Protein AF-A0AA37WEQ6-F1 (afdb_monomer)

Secondary structure (DSSP, 8-state):
--HHHHHTT--EEEE-SSS-EEEE-PPPTT-----HHHHHHHHHHHHHHHTT------SHHHHHHHHT-

Organism: NCBI:txid1099794

Sequence (69 aa):
MYFEKVDNGEQIIVQRGKDKSYALTPIKAEDIYFNEEMVRKIKKSAKQAKDGQFIEISTSKEIKELLGL

Structure (mmCIF, N/CA/C/O backbone):
data_AF-A0AA37WEQ6-F1
#
_entry.id   AF-A0AA37WEQ6-F1
#
loop_
_atom_site.group_PDB
_atom_site.id
_atom_site.type_symbol
_atom_site.label_atom_id
_atom_site.label_alt_id
_atom_site.label_comp_id
_atom_site.label_asym_id
_atom_site.label_entity_id
_atom_site.label_seq_id
_atom_site.pdbx_PDB_ins_code
_atom_site.Cartn_x
_atom_site.Cartn_y
_atom_site.Cartn_z
_atom_site.occupancy
_atom_site.B_iso_or_equiv
_atom_site.auth_seq_id
_atom_site.auth_comp_id
_atom_site.auth_asym_id
_atom_site.auth_atom_id
_atom_site.pdbx_PDB_model_num
ATOM 1 N N . MET A 1 1 ? -5.795 -6.027 27.140 1.00 77.44 1 MET A N 1
ATOM 2 C CA . MET A 1 1 ? -7.134 -5.526 27.530 1.00 77.44 1 MET A CA 1
ATOM 3 C C . MET A 1 1 ? -7.890 -4.745 26.449 1.00 77.44 1 MET A C 1
ATOM 5 O O . MET A 1 1 ? -9.072 -5.004 26.329 1.00 77.44 1 MET A O 1
ATOM 9 N N . TYR A 1 2 ? -7.300 -3.837 25.650 1.00 87.75 2 TYR A N 1
ATOM 10 C CA . TYR A 1 2 ? -7.990 -3.286 24.454 1.00 87.75 2 TYR A CA 1
ATOM 11 C C . TYR A 1 2 ? -7.517 -3.929 23.149 1.00 87.75 2 TYR A C 1
ATOM 13 O O . TYR A 1 2 ? -8.344 -4.300 22.329 1.00 87.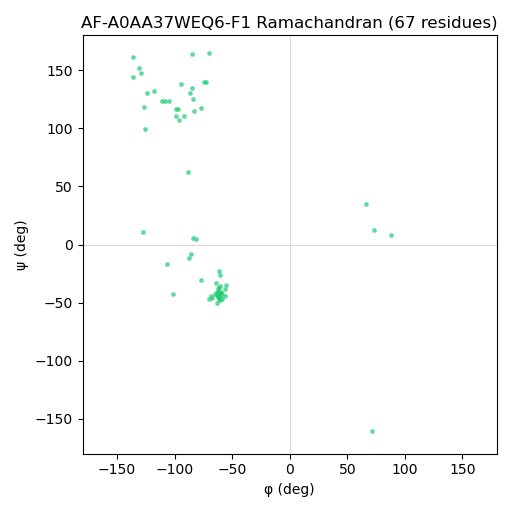75 2 TYR A O 1
ATOM 21 N N . PHE A 1 3 ? -6.207 -4.135 22.992 1.00 91.19 3 PHE A N 1
ATOM 22 C CA . PHE A 1 3 ? -5.648 -4.823 21.824 1.00 91.19 3 PHE A CA 1
ATOM 23 C C . PHE A 1 3 ? -6.175 -6.259 21.700 1.00 91.19 3 PHE A C 1
ATOM 25 O O . PHE A 1 3 ? -6.756 -6.580 20.683 1.00 91.19 3 PHE A O 1
ATOM 32 N N . GLU A 1 4 ? -6.163 -7.049 22.781 1.00 92.88 4 GLU A N 1
ATOM 33 C CA . GLU A 1 4 ? -6.751 -8.406 22.791 1.00 92.88 4 GLU A CA 1
ATOM 34 C C . GLU A 1 4 ? -8.229 -8.440 22.371 1.00 92.88 4 GLU A C 1
ATOM 36 O O . GLU A 1 4 ? -8.679 -9.391 21.747 1.00 92.88 4 GLU A O 1
ATOM 41 N N . LYS A 1 5 ? -9.009 -7.407 22.711 1.00 92.12 5 LYS A N 1
ATOM 42 C CA . LYS A 1 5 ? -10.414 -7.307 22.290 1.00 92.12 5 LYS A CA 1
ATOM 43 C C . LYS A 1 5 ? -10.518 -7.092 20.787 1.00 92.12 5 LYS A C 1
ATOM 45 O O . LYS A 1 5 ? -11.311 -7.752 20.127 1.00 92.12 5 LYS A O 1
ATOM 50 N N . VAL A 1 6 ? -9.679 -6.205 20.259 1.00 92.81 6 VAL A N 1
ATOM 51 C CA . VAL A 1 6 ? -9.547 -5.959 18.822 1.00 92.81 6 VAL A CA 1
ATOM 52 C C . VAL A 1 6 ? -9.063 -7.215 18.088 1.00 92.81 6 VAL A C 1
ATOM 54 O O . VAL A 1 6 ? -9.619 -7.558 17.047 1.00 92.81 6 VAL A O 1
ATOM 57 N N . ASP A 1 7 ? -8.108 -7.950 18.660 1.00 90.31 7 ASP A N 1
ATOM 58 C CA . ASP A 1 7 ? -7.610 -9.222 18.122 1.00 90.31 7 ASP A CA 1
ATOM 59 C C . ASP A 1 7 ? -8.709 -10.302 18.102 1.00 90.31 7 ASP A C 1
ATOM 61 O O . ASP A 1 7 ? -8.778 -11.102 17.170 1.00 90.31 7 ASP A O 1
ATOM 65 N N . ASN A 1 8 ? -9.623 -10.275 19.079 1.00 93.19 8 ASN A N 1
ATOM 66 C CA . ASN A 1 8 ? -10.810 -11.135 19.149 1.00 93.19 8 ASN A CA 1
ATOM 67 C C . ASN A 1 8 ? -11.996 -10.637 18.295 1.00 93.19 8 ASN A C 1
ATOM 69 O O . ASN A 1 8 ? -13.078 -11.225 18.341 1.00 93.19 8 ASN A O 1
ATOM 73 N N . GLY A 1 9 ? -11.812 -9.569 17.512 1.00 88.06 9 GLY A N 1
ATOM 74 C CA . GLY A 1 9 ? -12.815 -9.045 16.581 1.00 88.06 9 GLY A CA 1
ATOM 75 C C . GLY A 1 9 ? -13.802 -8.032 17.172 1.00 88.06 9 GLY A C 1
ATOM 76 O O . GLY A 1 9 ? -14.755 -7.651 16.492 1.00 88.06 9 GLY A O 1
ATOM 77 N N . GLU A 1 10 ? -13.602 -7.566 18.406 1.00 94.19 10 GLU A N 1
ATOM 78 C CA . GLU A 1 10 ? -14.411 -6.491 18.989 1.00 94.19 10 GLU A CA 1
ATOM 79 C C . GLU A 1 10 ? -14.028 -5.122 18.392 1.00 94.19 1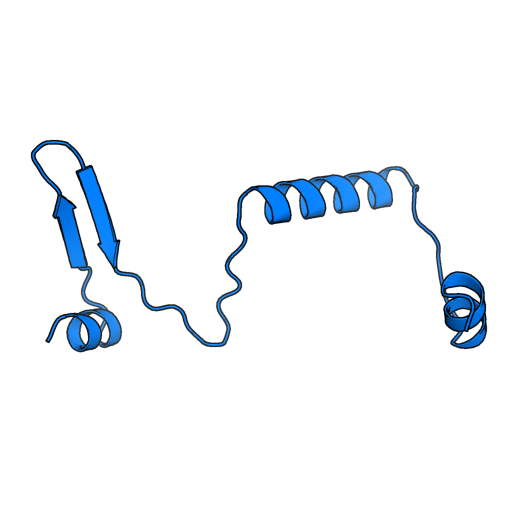0 GLU A C 1
ATOM 81 O O . GLU A 1 10 ? -12.851 -4.798 18.224 1.00 94.19 10 GLU A O 1
ATOM 86 N N . GLN A 1 11 ? -15.019 -4.264 18.129 1.00 93.06 11 GLN A N 1
ATOM 87 C CA . GLN A 1 11 ? -14.772 -2.896 17.670 1.00 93.06 11 GLN A CA 1
ATOM 88 C C . GLN A 1 11 ? -14.509 -1.961 1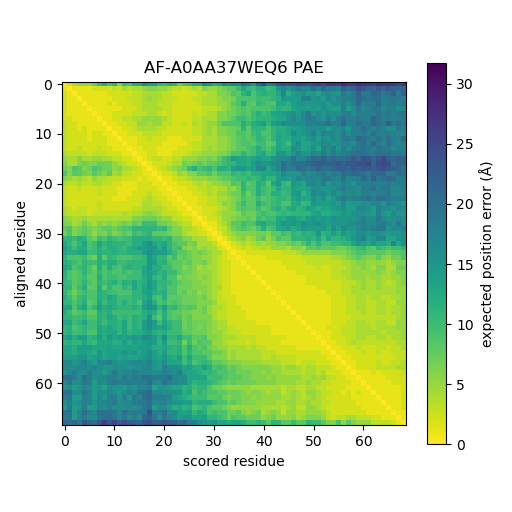8.855 1.00 93.06 11 GLN A C 1
ATOM 90 O O . GLN A 1 11 ? -15.348 -1.812 19.743 1.00 93.06 11 GLN A O 1
ATOM 95 N N . ILE A 1 12 ? -13.372 -1.264 18.832 1.00 94.75 12 ILE A N 1
ATOM 96 C CA . ILE A 1 12 ? -13.023 -0.259 19.841 1.00 94.75 12 ILE A CA 1
ATOM 97 C C . ILE A 1 12 ? -13.046 1.138 19.215 1.00 94.75 12 ILE A C 1
ATOM 99 O O . ILE A 1 12 ? -12.333 1.413 18.247 1.00 94.75 12 ILE A O 1
ATOM 103 N N . ILE A 1 13 ? -13.845 2.032 19.804 1.00 93.88 13 ILE A N 1
ATOM 104 C CA . ILE A 1 13 ? -13.911 3.454 19.453 1.00 93.88 13 ILE A CA 1
ATOM 105 C C . ILE A 1 13 ? -13.278 4.279 20.575 1.00 93.88 13 ILE A C 1
ATOM 107 O O . ILE A 1 13 ? -13.704 4.219 21.726 1.00 93.88 13 ILE A O 1
ATOM 111 N N . VAL A 1 14 ? -12.271 5.076 20.234 1.00 94.50 14 VAL A N 1
ATOM 112 C CA . VAL A 1 14 ? -11.582 5.994 21.142 1.00 94.50 14 VAL A CA 1
ATOM 113 C C . VAL A 1 14 ? -12.148 7.395 20.949 1.00 94.50 14 VAL A C 1
ATOM 115 O O . VAL A 1 14 ? -11.910 8.029 19.921 1.00 94.50 14 VAL A O 1
ATOM 118 N N . GLN A 1 15 ? -12.882 7.897 21.941 1.00 95.75 15 GLN A N 1
ATOM 119 C CA . GLN A 1 15 ? -13.381 9.273 21.947 1.00 95.75 15 GLN A CA 1
ATOM 120 C C . GLN A 1 15 ? -12.325 10.238 22.503 1.00 95.75 15 GLN A C 1
ATOM 122 O O . GLN A 1 15 ? -11.710 9.983 23.539 1.00 95.75 15 GLN A O 1
ATOM 127 N N . ARG A 1 16 ? -12.123 11.375 21.831 1.00 93.81 16 ARG A N 1
ATOM 128 C CA . ARG A 1 16 ? -11.242 12.469 22.260 1.00 93.81 16 ARG A CA 1
ATOM 129 C C . ARG A 1 16 ? -12.023 13.784 22.288 1.00 93.81 16 ARG A C 1
ATOM 131 O O . ARG A 1 16 ? -12.153 14.470 21.278 1.00 93.81 16 ARG A O 1
ATOM 138 N N . GLY A 1 17 ? -12.467 14.185 23.475 1.00 93.00 17 GLY A N 1
ATOM 139 C CA . GLY A 1 17 ? -13.325 15.362 23.629 1.00 93.00 17 GLY A CA 1
ATOM 140 C C . GLY A 1 17 ? -14.736 15.104 23.095 1.00 93.00 17 GLY A C 1
ATOM 141 O O . GLY A 1 17 ? -15.146 13.956 22.978 1.00 93.00 17 GLY A O 1
ATOM 142 N N . LYS A 1 18 ? -15.482 16.173 22.796 1.00 92.31 18 LYS A N 1
ATOM 143 C CA . LYS A 1 18 ? -16.901 16.064 22.417 1.00 92.31 18 LYS A CA 1
ATOM 144 C C . LYS A 1 18 ? -17.122 15.594 20.975 1.00 92.31 18 LYS A C 1
ATOM 146 O O . LYS A 1 18 ? -18.083 14.882 20.725 1.00 92.31 18 LYS A O 1
ATOM 151 N N . ASP A 1 19 ? -16.199 15.925 20.065 1.00 93.50 19 ASP A N 1
ATOM 152 C CA . ASP A 1 19 ? -16.464 15.836 18.618 1.00 93.50 19 ASP A CA 1
ATOM 153 C C . ASP A 1 19 ? -15.419 15.030 17.831 1.00 93.50 19 ASP A C 1
ATOM 155 O O . ASP A 1 19 ? -15.392 15.076 16.602 1.00 93.50 19 ASP A O 1
ATOM 159 N N . LYS A 1 20 ? -14.513 14.310 18.505 1.00 94.88 20 LYS A N 1
ATOM 160 C CA . LYS A 1 20 ? -13.514 13.471 17.822 1.00 94.88 20 LYS A CA 1
ATOM 161 C C . LYS A 1 20 ? -13.612 12.041 18.309 1.00 94.88 20 LYS A C 1
ATOM 163 O O . LYS A 1 20 ? -13.590 11.790 19.509 1.00 94.88 20 LYS A O 1
ATOM 168 N N . SER A 1 21 ? -13.680 11.113 17.366 1.00 95.38 21 SER A N 1
ATOM 169 C CA . SER A 1 21 ? -13.668 9.677 17.621 1.00 95.38 21 SER A CA 1
ATOM 170 C C . SER A 1 21 ? -12.750 8.993 16.620 1.00 95.38 21 SER A C 1
ATOM 172 O O . SER A 1 21 ? -12.676 9.405 15.463 1.00 95.38 21 SER A O 1
ATOM 174 N N . TYR A 1 22 ? -12.056 7.957 17.069 1.00 93.75 22 TYR A N 1
ATOM 175 C CA . TYR A 1 22 ? -11.132 7.162 16.265 1.00 93.75 22 TYR A CA 1
ATOM 176 C C . TYR A 1 22 ? -11.469 5.683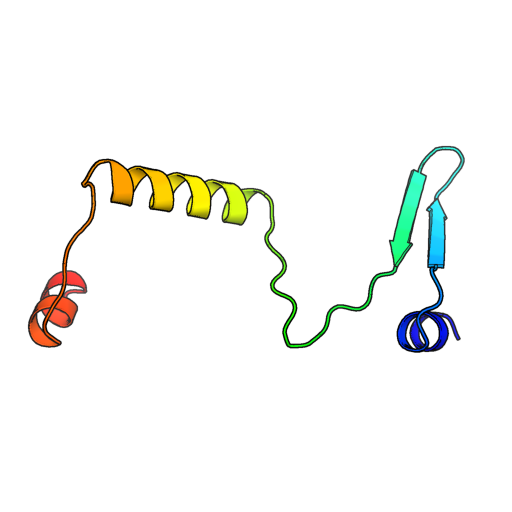 16.431 1.00 93.75 22 TYR A C 1
ATOM 178 O O . TYR A 1 22 ? -11.898 5.278 17.507 1.00 93.75 22 TYR A O 1
ATOM 186 N N . ALA A 1 23 ? -11.261 4.872 15.399 1.00 93.12 23 ALA A N 1
ATOM 187 C CA . ALA A 1 23 ? -11.344 3.419 15.515 1.00 93.12 23 ALA A CA 1
ATOM 188 C C . ALA A 1 23 ? -9.946 2.840 15.766 1.00 93.12 23 ALA A C 1
ATOM 190 O O . ALA A 1 23 ? -8.979 3.276 15.136 1.00 93.12 23 ALA A O 1
ATOM 191 N N . LEU A 1 24 ? -9.842 1.870 16.675 1.00 92.88 24 LEU A N 1
ATOM 192 C CA . LEU A 1 24 ? -8.634 1.064 16.834 1.00 92.88 24 LEU A CA 1
ATOM 193 C C . LEU A 1 24 ? -8.767 -0.190 15.964 1.00 92.88 24 LEU A C 1
ATOM 195 O O . LEU A 1 24 ? -9.582 -1.062 16.257 1.00 92.88 24 LEU A O 1
ATOM 199 N N . THR A 1 25 ? -7.962 -0.260 14.909 1.00 89.38 25 THR A N 1
ATOM 200 C CA . THR A 1 25 ? -7.937 -1.373 13.952 1.00 89.38 25 THR A CA 1
ATOM 201 C C . THR A 1 25 ? -6.557 -2.027 14.005 1.00 89.38 25 THR A C 1
ATOM 203 O O . THR A 1 25 ? -5.562 -1.295 13.973 1.00 89.38 25 THR A O 1
ATOM 206 N N . PRO A 1 26 ? -6.461 -3.365 14.102 1.00 88.56 26 PRO A N 1
ATOM 207 C CA . PRO A 1 26 ? -5.173 -4.035 14.086 1.00 88.56 26 PRO A CA 1
ATOM 208 C C . PRO A 1 26 ? -4.622 -3.977 12.660 1.00 88.56 26 PRO A C 1
ATOM 210 O O . PRO A 1 26 ? -5.371 -4.133 11.699 1.00 88.56 26 PRO A O 1
ATOM 213 N N . ILE A 1 27 ? -3.320 -3.741 12.531 1.00 84.88 27 ILE A N 1
ATOM 214 C CA . ILE A 1 27 ? -2.626 -3.813 11.244 1.00 84.88 27 ILE A CA 1
ATOM 215 C C . ILE A 1 27 ? -1.956 -5.180 11.188 1.00 84.88 27 ILE A C 1
ATOM 217 O O . ILE A 1 27 ? -1.098 -5.487 12.020 1.00 84.88 27 ILE A O 1
ATOM 221 N N . LYS A 1 28 ? -2.377 -6.008 10.238 1.00 84.81 28 LYS A N 1
ATOM 222 C CA . LYS A 1 28 ? -1.808 -7.331 9.987 1.00 84.81 28 LYS A CA 1
ATOM 223 C C . LYS A 1 28 ? -0.585 -7.229 9.082 1.00 84.81 28 LYS A C 1
ATOM 225 O O . LYS A 1 28 ? -0.372 -6.219 8.417 1.00 84.81 28 LYS A O 1
ATOM 230 N N . ALA A 1 29 ? 0.218 -8.289 9.039 1.00 79.44 29 ALA A N 1
ATOM 231 C CA . ALA A 1 29 ? 1.411 -8.334 8.192 1.00 79.44 29 ALA A CA 1
ATOM 232 C C . ALA A 1 29 ? 1.073 -8.188 6.696 1.00 79.44 29 ALA 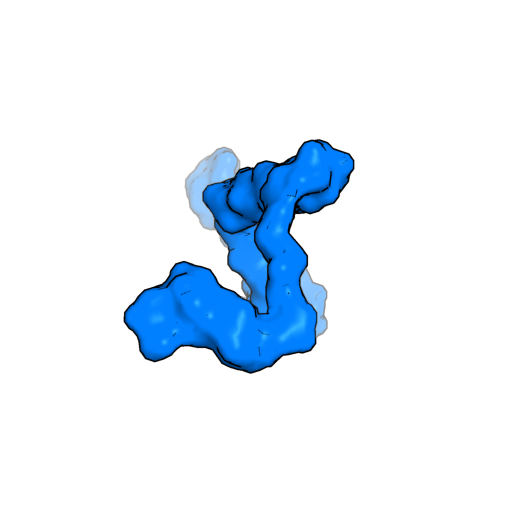A C 1
ATOM 234 O O . ALA A 1 29 ? 1.896 -7.709 5.918 1.00 79.44 29 ALA A O 1
ATOM 235 N N . GLU A 1 30 ? -0.141 -8.574 6.303 1.00 82.19 30 GLU A N 1
ATOM 236 C CA . GLU A 1 30 ? -0.644 -8.480 4.935 1.00 82.19 30 GLU A CA 1
ATOM 237 C C . GLU A 1 30 ? -1.299 -7.121 4.629 1.00 82.19 30 GLU A C 1
ATOM 239 O O . GLU A 1 30 ? -1.572 -6.819 3.465 1.00 82.19 30 GLU A O 1
ATOM 244 N N . ASP A 1 31 ? -1.559 -6.295 5.648 1.00 81.50 31 ASP A N 1
ATOM 245 C CA . ASP A 1 31 ? -2.223 -5.009 5.467 1.00 81.50 31 ASP A CA 1
ATOM 246 C C . ASP A 1 31 ? -1.245 -3.979 4.895 1.00 81.50 31 ASP A C 1
ATOM 248 O O . ASP A 1 31 ? -0.266 -3.575 5.525 1.00 81.50 31 ASP A O 1
ATOM 252 N N . ILE A 1 32 ? -1.545 -3.488 3.693 1.00 76.69 32 ILE A N 1
ATOM 253 C CA . ILE A 1 32 ? -0.794 -2.397 3.072 1.00 76.69 32 ILE A CA 1
ATOM 254 C C . ILE A 1 32 ? -1.521 -1.085 3.358 1.00 76.69 32 ILE A C 1
ATOM 256 O O . ILE A 1 32 ? -2.569 -0.790 2.780 1.00 76.69 32 ILE A O 1
ATOM 260 N N . TYR A 1 33 ? -0.950 -0.271 4.244 1.00 77.19 33 TYR A N 1
ATOM 261 C CA . TYR A 1 33 ? -1.480 1.059 4.523 1.00 77.19 33 TYR A CA 1
ATOM 262 C C . TYR A 1 33 ? -0.987 2.076 3.489 1.00 77.19 33 TYR A C 1
ATOM 264 O O . TYR A 1 33 ? 0.197 2.415 3.430 1.00 77.19 33 TYR A O 1
ATOM 272 N N . PHE A 1 34 ? -1.914 2.619 2.701 1.00 82.19 34 PHE A N 1
ATOM 273 C CA . PHE A 1 34 ? -1.622 3.702 1.771 1.00 82.19 34 PHE A CA 1
ATOM 274 C C . PHE A 1 34 ? -1.986 5.045 2.398 1.00 82.19 34 PHE A C 1
ATOM 276 O O . PHE A 1 34 ? -3.152 5.346 2.643 1.00 82.19 34 PHE A O 1
ATOM 283 N N . ASN A 1 35 ? -0.983 5.892 2.605 1.00 87.69 35 ASN A N 1
ATOM 284 C CA . ASN A 1 35 ? -1.222 7.299 2.890 1.00 87.69 35 ASN A CA 1
ATOM 285 C C . ASN A 1 35 ? -1.763 8.011 1.632 1.00 87.69 35 ASN A C 1
ATOM 287 O O . ASN A 1 35 ? -1.675 7.497 0.511 1.00 87.69 35 ASN A O 1
ATOM 291 N N . GLU A 1 36 ? -2.316 9.214 1.801 1.00 91.31 36 GLU A N 1
ATOM 292 C CA . GLU A 1 36 ? -2.910 9.958 0.683 1.00 91.31 36 GLU A CA 1
ATOM 293 C C . GLU A 1 36 ? -1.933 10.191 -0.475 1.00 91.31 36 GLU A C 1
ATOM 295 O O . GLU A 1 36 ? -2.317 10.119 -1.644 1.00 91.31 36 GLU A O 1
ATOM 300 N N . GLU A 1 37 ? -0.667 10.467 -0.165 1.00 92.88 37 GLU A N 1
ATOM 301 C CA . GLU A 1 37 ? 0.360 10.717 -1.170 1.00 92.88 37 GLU A CA 1
ATOM 302 C C . GLU A 1 37 ? 0.632 9.465 -2.018 1.00 92.88 37 GLU A C 1
ATOM 304 O O . GLU A 1 37 ? 0.703 9.552 -3.246 1.00 92.88 37 GLU A O 1
ATOM 309 N N . MET A 1 38 ? 0.713 8.291 -1.388 1.00 91.62 38 MET A N 1
ATOM 310 C CA . MET A 1 38 ? 0.877 7.005 -2.063 1.00 91.62 38 MET A CA 1
ATOM 311 C C . MET A 1 38 ? -0.315 6.708 -2.971 1.00 91.62 38 MET A C 1
ATOM 313 O O . MET A 1 38 ? -0.118 6.375 -4.141 1.00 91.62 38 MET A O 1
ATOM 317 N N . VAL A 1 39 ? -1.546 6.917 -2.491 1.00 94.81 39 VAL A N 1
ATOM 318 C CA . VAL A 1 39 ? -2.753 6.747 -3.320 1.00 94.81 39 VAL A CA 1
ATOM 319 C C . VAL A 1 39 ? -2.711 7.670 -4.543 1.00 94.81 39 VAL A C 1
ATOM 321 O O . VAL A 1 39 ? -3.035 7.242 -5.655 1.00 94.81 39 VAL A O 1
ATOM 324 N N . ARG A 1 40 ? -2.285 8.930 -4.376 1.00 96.00 40 ARG A N 1
ATOM 325 C CA . ARG A 1 40 ? -2.133 9.879 -5.495 1.00 96.00 40 ARG A CA 1
ATOM 326 C C . ARG A 1 40 ? -1.087 9.400 -6.506 1.00 96.00 40 ARG A C 1
ATOM 328 O O . ARG A 1 40 ? -1.358 9.453 -7.706 1.00 96.00 40 ARG A O 1
ATOM 335 N N . LYS A 1 41 ? 0.067 8.901 -6.045 1.00 96.38 41 LYS A N 1
ATOM 336 C CA . LYS A 1 41 ? 1.124 8.350 -6.915 1.00 96.38 41 LYS A CA 1
ATOM 337 C C . LYS A 1 41 ? 0.632 7.141 -7.709 1.00 96.38 41 LYS A C 1
ATOM 339 O O . LYS A 1 41 ? 0.779 7.141 -8.924 1.00 96.38 41 LYS A O 1
ATOM 344 N N . ILE A 1 42 ? -0.039 6.184 -7.067 1.00 95.56 42 ILE A N 1
ATOM 345 C CA . ILE A 1 42 ? -0.592 4.992 -7.738 1.00 95.56 42 ILE A CA 1
ATOM 346 C C . ILE A 1 42 ? -1.590 5.391 -8.830 1.00 95.56 42 ILE A C 1
ATOM 348 O O . ILE A 1 42 ? -1.494 4.919 -9.962 1.00 95.56 42 ILE A O 1
ATOM 352 N N . LYS A 1 43 ? -2.519 6.308 -8.525 1.00 96.75 43 LYS A N 1
ATOM 353 C CA . LYS A 1 43 ? -3.486 6.813 -9.514 1.00 96.75 43 LYS A CA 1
ATOM 354 C C . 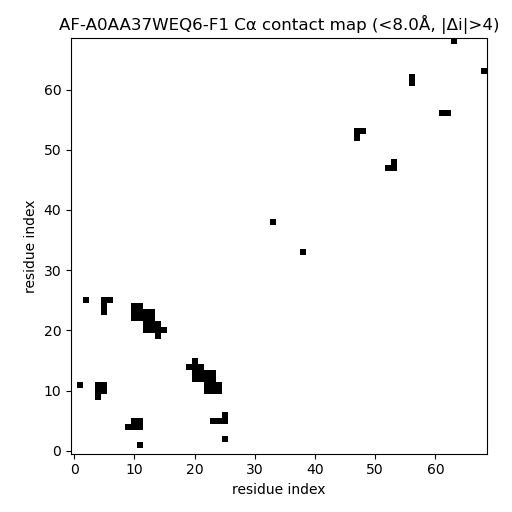LYS A 1 43 ? -2.793 7.481 -10.702 1.00 96.75 43 LYS A C 1
ATOM 356 O O . LYS A 1 43 ? -3.208 7.274 -11.842 1.00 96.75 43 LYS A O 1
ATOM 361 N N . LYS A 1 44 ? -1.739 8.263 -10.444 1.00 97.81 44 LYS A N 1
ATOM 362 C CA . LYS A 1 44 ? -0.932 8.891 -11.494 1.00 97.81 44 LYS A CA 1
ATOM 363 C C . LYS A 1 44 ? -0.247 7.836 -12.366 1.00 97.81 44 LYS A C 1
ATOM 365 O O . LYS A 1 44 ? -0.418 7.891 -13.579 1.00 97.81 44 LYS A O 1
ATOM 370 N N . SER A 1 45 ? 0.437 6.860 -11.772 1.00 96.81 45 SER A N 1
ATOM 371 C CA . SER A 1 45 ? 1.116 5.786 -12.509 1.00 96.81 45 SER A CA 1
ATOM 372 C C . SER A 1 45 ? 0.143 4.955 -13.349 1.00 96.81 45 SER A C 1
ATOM 374 O O . SER A 1 45 ? 0.417 4.672 -14.510 1.00 96.81 45 SER A O 1
ATOM 376 N N . ALA A 1 46 ? -1.036 4.626 -12.809 1.00 97.75 46 ALA A N 1
ATOM 377 C CA . ALA A 1 46 ? -2.067 3.898 -13.549 1.00 97.75 46 ALA A CA 1
ATOM 378 C C . ALA A 1 46 ? -2.575 4.685 -14.769 1.00 97.75 46 ALA A C 1
ATOM 380 O O . ALA A 1 46 ? -2.839 4.100 -15.818 1.00 97.75 46 ALA A O 1
ATOM 381 N N . LYS A 1 47 ? -2.698 6.014 -14.650 1.00 98.31 47 LYS A N 1
ATOM 382 C CA . LYS A 1 47 ? -3.027 6.883 -15.784 1.00 98.31 47 LYS A CA 1
ATOM 383 C C . LYS A 1 47 ? -1.893 6.923 -16.809 1.00 98.31 47 LYS A C 1
ATOM 385 O O . LYS A 1 47 ? -2.161 6.755 -17.989 1.00 98.31 47 LYS A O 1
ATOM 390 N N . GLN A 1 48 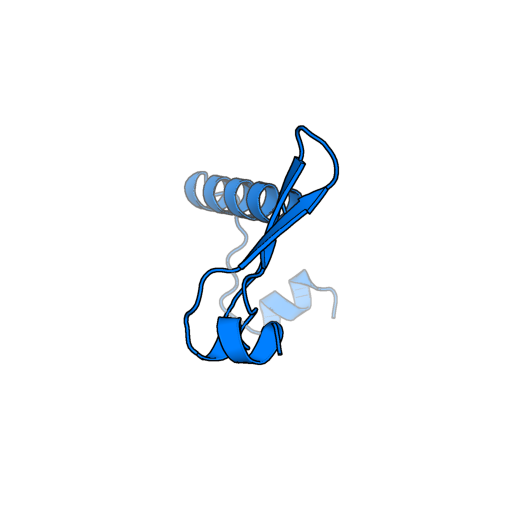? -0.647 7.077 -16.367 1.00 98.25 48 GLN A N 1
ATOM 391 C CA . GLN A 1 48 ? 0.518 7.070 -17.254 1.00 98.25 48 GLN A CA 1
ATOM 392 C C . GLN A 1 48 ? 0.593 5.779 -18.076 1.00 98.25 48 GLN A C 1
ATOM 394 O O . GLN A 1 48 ? 0.753 5.852 -19.287 1.00 98.25 48 GLN A O 1
ATOM 399 N N . ALA A 1 49 ? 0.372 4.616 -17.456 1.00 97.19 49 ALA A N 1
ATOM 400 C CA . ALA A 1 49 ? 0.327 3.341 -18.170 1.00 97.19 49 ALA A CA 1
ATOM 401 C C . ALA A 1 49 ? -0.783 3.301 -19.239 1.00 97.19 49 ALA A C 1
ATOM 403 O O . ALA A 1 49 ? -0.526 2.903 -20.372 1.00 97.19 49 ALA A O 1
ATOM 404 N N . LYS A 1 50 ? -1.999 3.763 -18.906 1.00 97.12 50 LYS A N 1
ATOM 405 C CA . LYS A 1 50 ? -3.117 3.864 -19.867 1.00 97.12 50 LYS A CA 1
ATOM 406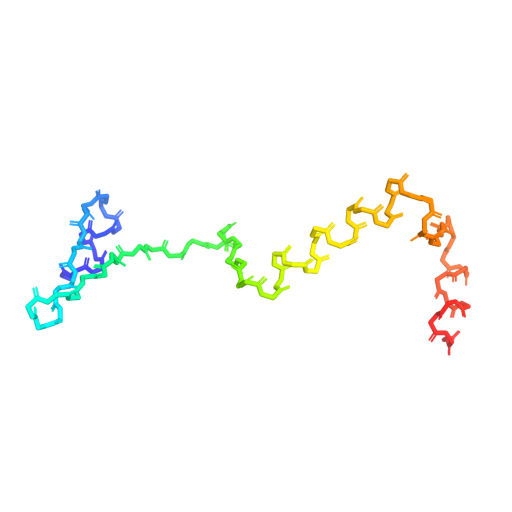 C C . LYS A 1 50 ? -2.816 4.808 -21.030 1.00 97.12 50 LYS A C 1
ATOM 408 O O . LYS A 1 50 ? -3.209 4.524 -22.154 1.00 97.12 50 LYS A O 1
ATOM 413 N N . ASP A 1 51 ? -2.118 5.901 -20.748 1.00 98.19 51 ASP A N 1
ATOM 414 C CA . ASP A 1 51 ? -1.756 6.925 -21.727 1.00 98.19 51 ASP A CA 1
ATOM 415 C C . ASP A 1 51 ? -0.473 6.557 -22.513 1.00 98.19 51 ASP A C 1
ATOM 417 O O . ASP A 1 51 ? 0.033 7.382 -23.270 1.00 98.19 51 ASP A O 1
ATOM 421 N N . GLY A 1 52 ? 0.089 5.353 -22.324 1.00 97.50 52 GLY A N 1
ATOM 422 C CA . GLY A 1 52 ? 1.315 4.903 -23.001 1.00 97.50 52 GLY A CA 1
ATOM 423 C C . GLY A 1 52 ? 2.609 5.553 -22.491 1.00 97.50 52 GLY A C 1
ATOM 424 O O . GLY A 1 52 ? 3.656 5.438 -23.117 1.00 97.50 52 GLY A O 1
ATOM 425 N N . GLN A 1 53 ? 2.559 6.241 -21.351 1.00 97.88 53 GLN A N 1
ATOM 426 C CA . GLN A 1 53 ? 3.691 6.925 -20.722 1.00 97.88 53 GLN A CA 1
ATOM 427 C C . GLN A 1 53 ? 4.444 5.978 -19.780 1.00 97.88 53 GLN A C 1
ATOM 429 O O . GLN A 1 53 ? 4.496 6.193 -18.566 1.00 97.88 53 GLN A O 1
ATOM 434 N N . PHE A 1 54 ? 5.007 4.908 -20.331 1.00 95.25 54 PHE A N 1
ATOM 435 C CA . PHE A 1 54 ? 5.831 3.957 -19.591 1.00 95.25 54 PHE A CA 1
ATOM 436 C C . PHE A 1 54 ? 7.085 3.590 -20.386 1.00 95.25 54 PHE A C 1
ATOM 438 O O . PHE A 1 54 ? 7.155 3.798 -21.594 1.00 95.25 54 PHE A O 1
ATOM 445 N N . ILE A 1 55 ? 8.084 3.061 -19.683 1.00 92.94 55 ILE A N 1
ATOM 446 C CA . ILE A 1 55 ? 9.266 2.449 -20.288 1.00 92.94 55 ILE A CA 1
ATOM 447 C C . ILE A 1 55 ? 9.085 0.943 -20.133 1.00 92.94 55 ILE A C 1
ATOM 449 O O . ILE A 1 55 ? 8.875 0.463 -19.018 1.00 92.94 55 ILE A O 1
ATOM 453 N N . GLU A 1 56 ? 9.122 0.213 -21.241 1.00 94.38 56 GLU A N 1
ATOM 454 C CA . GLU A 1 56 ? 9.106 -1.246 -21.227 1.00 94.38 56 GLU A CA 1
ATOM 455 C C . GLU A 1 56 ? 10.532 -1.763 -21.080 1.00 94.38 56 GLU A C 1
ATOM 457 O O . GLU A 1 56 ? 11.433 -1.321 -21.791 1.00 94.38 56 GLU A O 1
ATOM 462 N N . ILE A 1 57 ? 10.731 -2.681 -20.137 1.00 94.81 57 ILE A N 1
ATOM 463 C CA . ILE A 1 57 ? 12.006 -3.357 -19.930 1.00 94.81 57 ILE A CA 1
ATOM 464 C C . ILE A 1 57 ? 11.754 -4.858 -19.961 1.00 94.81 57 ILE A C 1
ATOM 466 O O . ILE A 1 57 ? 11.027 -5.392 -19.125 1.00 94.81 57 ILE A O 1
ATOM 470 N N . SER A 1 58 ? 12.379 -5.527 -20.918 1.00 95.69 58 SER A N 1
ATOM 471 C CA . SER A 1 58 ? 12.296 -6.968 -21.149 1.00 95.69 58 SER A CA 1
ATOM 472 C C . SER A 1 58 ? 13.566 -7.707 -20.732 1.00 95.69 58 SER A C 1
ATOM 474 O O . SER A 1 58 ? 13.539 -8.930 -20.581 1.00 95.69 58 SER A O 1
ATOM 476 N N . THR A 1 59 ? 14.690 -7.006 -20.538 1.00 96.50 59 THR A N 1
ATOM 477 C CA . THR A 1 59 ? 15.974 -7.650 -20.226 1.00 96.50 59 THR A CA 1
ATOM 478 C C . THR A 1 59 ? 16.690 -7.038 -19.027 1.00 96.50 59 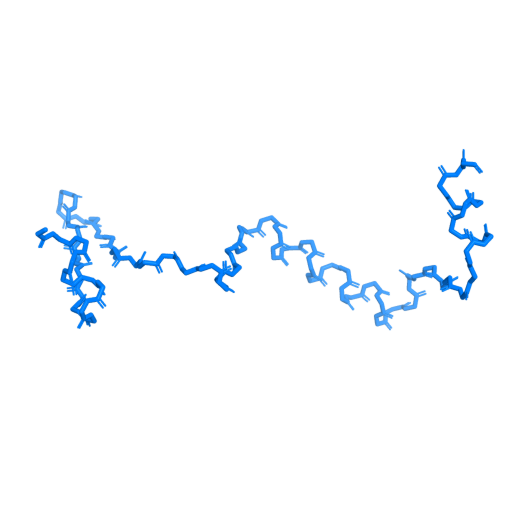THR A C 1
ATOM 480 O O . THR A 1 59 ? 16.609 -5.846 -18.743 1.00 96.50 59 THR A O 1
ATOM 483 N N . SER A 1 60 ? 17.493 -7.850 -18.333 1.00 94.38 60 SER A N 1
ATOM 484 C CA . SER A 1 60 ? 18.344 -7.358 -17.239 1.00 94.38 60 SER A CA 1
ATOM 485 C C . SER A 1 60 ? 19.377 -6.325 -17.702 1.00 94.38 60 SER A C 1
ATOM 487 O O . SER A 1 60 ? 19.858 -5.546 -16.883 1.00 94.38 60 SER A O 1
ATOM 489 N N . LYS A 1 61 ? 19.734 -6.312 -18.995 1.00 95.00 61 LYS A N 1
ATOM 490 C CA . LYS A 1 61 ? 20.632 -5.310 -19.579 1.00 95.00 61 LYS A CA 1
ATOM 491 C C . LYS A 1 61 ? 19.951 -3.941 -19.655 1.00 95.00 61 LYS A C 1
ATOM 493 O O . LYS A 1 61 ? 20.532 -2.969 -19.190 1.00 95.00 61 LYS A O 1
ATOM 498 N N . GLU A 1 62 ? 18.712 -3.886 -20.139 1.00 95.69 62 GLU A N 1
ATOM 499 C CA . GLU A 1 62 ? 17.912 -2.651 -20.191 1.00 95.69 62 GLU A CA 1
ATOM 500 C C . GLU A 1 62 ? 17.682 -2.051 -18.796 1.00 95.69 62 GLU A C 1
ATOM 502 O O . GLU A 1 62 ? 17.717 -0.834 -18.634 1.00 95.69 62 GLU A O 1
ATOM 507 N N . ILE A 1 63 ? 17.521 -2.891 -17.762 1.00 95.19 63 ILE A N 1
ATOM 508 C CA . ILE A 1 63 ? 17.435 -2.414 -16.370 1.00 95.19 63 ILE A CA 1
ATOM 509 C C . ILE A 1 63 ? 18.730 -1.702 -15.961 1.00 95.19 63 ILE A C 1
ATOM 511 O O . ILE A 1 63 ? 18.674 -0.626 -15.370 1.00 95.19 63 ILE A O 1
ATOM 515 N N . LYS A 1 64 ? 19.897 -2.287 -16.262 1.00 94.38 64 LYS A N 1
ATOM 516 C CA . LYS A 1 64 ? 21.195 -1.676 -15.931 1.00 94.38 64 LYS A CA 1
ATOM 517 C C . LYS A 1 64 ? 21.396 -0.351 -16.658 1.00 94.38 64 LYS A C 1
ATOM 519 O O . LYS A 1 64 ? 21.792 0.623 -16.028 1.00 94.38 64 LYS A O 1
ATOM 524 N N . GLU A 1 65 ? 21.050 -0.298 -17.942 1.00 94.75 65 GLU A N 1
ATOM 525 C CA . GLU A 1 65 ? 21.122 0.925 -18.747 1.00 94.75 65 GLU A CA 1
ATOM 526 C C . GLU A 1 65 ? 20.193 2.023 -18.208 1.00 94.75 65 GLU A C 1
ATOM 528 O O . GLU A 1 65 ? 20.626 3.167 -18.080 1.00 94.75 65 GLU A O 1
ATOM 533 N N . LEU A 1 66 ? 18.957 1.684 -17.816 1.00 94.31 66 LEU A N 1
ATOM 534 C CA . LEU A 1 66 ? 18.032 2.648 -17.211 1.00 94.31 66 LEU A CA 1
ATOM 535 C C . LEU A 1 66 ? 18.563 3.197 -15.878 1.00 94.31 66 LEU A C 1
ATOM 537 O O . LEU A 1 66 ? 18.396 4.381 -15.585 1.00 94.31 66 LEU A O 1
ATOM 541 N N . LEU A 1 67 ? 19.160 2.333 -15.054 1.00 94.75 67 LEU A N 1
ATOM 542 C CA . LEU A 1 67 ? 19.641 2.689 -13.717 1.00 94.75 67 LEU A CA 1
ATOM 543 C C . LEU A 1 67 ? 21.058 3.291 -13.712 1.00 94.75 67 LEU A C 1
ATOM 545 O O . LEU A 1 67 ? 21.494 3.769 -12.666 1.00 94.75 67 LEU A O 1
ATOM 549 N N . GLY A 1 68 ? 21.763 3.283 -14.847 1.00 93.75 68 GLY A N 1
ATOM 550 C CA . GLY A 1 68 ? 23.147 3.756 -14.953 1.00 93.75 68 GLY A CA 1
ATOM 551 C C . GLY A 1 68 ? 24.151 2.898 -14.175 1.00 93.75 68 GLY A C 1
ATOM 552 O O . GLY A 1 68 ? 25.086 3.447 -13.591 1.00 93.75 68 GLY A O 1
ATOM 553 N N . LEU A 1 69 ? 23.924 1.579 -14.124 1.00 87.75 69 LEU A N 1
ATOM 554 C CA . LEU A 1 69 ? 24.712 0.594 -13.365 1.00 87.75 69 LEU A CA 1
ATOM 555 C C . LEU A 1 69 ? 25.669 -0.226 -14.238 1.00 87.75 69 LEU A C 1
ATOM 557 O O . LEU A 1 69 ? 25.319 -0.518 -15.404 1.00 87.75 69 LEU A O 1
#

Radius of gyration: 21.22 Å; Cα contacts (8 Å, |Δi|>4): 36; chains: 1; bounding box: 42×27×50 Å

Foldseek 3Di:
DVVVCLVVVHWDWDDDPDPDIDTDHDADPPRDDDDPVNVVVVVVVVVCVVVVNDDDDDDPVVVCVVVVD

Nearest PDB structures (foldseek):
  8gxq-assembly1_EB  TM=2.878E-01  e=6.371E+00  Homo sapiens

Solvent-accessible surface area (backbone atoms only — not comparable to full-atom values): 4549 Å² total; per-residue (Å²): 120,62,65,61,39,39,75,72,69,45,88,47,74,50,72,56,78,95,87,39,74,43,76,62,74,88,84,52,96,84,60,80,85,70,54,73,68,55,52,52,50,52,56,50,53,56,48,29,54,76,72,65,64,68,84,89,74,92,47,78,63,54,51,28,63,76,70,74,103

pLDDT: mean 92.33, std 5.27, range [76.69, 98.31]

Mean predicted aligned error: 8.39 Å